Protein AF-A0A2W1L2X6-F1 (afdb_monomer_lite)

pLDDT: mean 80.83, std 7.41, range [52.5, 91.94]

Sequence (97 aa):
MSKWAGIAANAALGLIFPYVLAGVVLLVYGFMQPAERIDQIFGILIAAGYTGLVAAVNWITLRGQAAAAVWQGLFLNALAWSAACALTLYIQRYGLL

Radius of gyration: 15.52 Å; chains: 1; bounding box: 35×26×43 Å

Secondary structure (DSSP, 8-state):
--HHHHHHHHHHHHHHHHHHHHHHHHHHH-SSSPPPHHHHHHHHHHHHHHHHHHHHHHHHHHTTS-HHHHHHHHHHHHHHHHHHHHHHHHHHHTT--

Structure (mmCIF, N/CA/C/O backbone):
data_AF-A0A2W1L2X6-F1
#
_entry.id   AF-A0A2W1L2X6-F1
#
loop_
_atom_site.group_PDB
_atom_site.id
_atom_site.type_symbol
_atom_site.label_atom_id
_atom_site.label_alt_id
_atom_site.label_comp_id
_atom_site.label_asym_id
_atom_site.label_entity_id
_atom_site.label_seq_id
_atom_site.pdbx_PDB_ins_code
_atom_site.Cartn_x
_atom_site.Cartn_y
_atom_site.Cartn_z
_atom_site.occupancy
_atom_site.B_iso_or_equiv
_atom_site.auth_seq_id
_atom_site.auth_comp_id
_atom_site.auth_asym_id
_atom_site.auth_atom_id
_atom_site.pdbx_PDB_model_num
ATOM 1 N N . MET A 1 1 ? -15.701 10.926 12.016 1.00 56.22 1 MET A N 1
ATOM 2 C CA . MET A 1 1 ? -15.942 10.029 10.867 1.00 56.22 1 MET A CA 1
ATOM 3 C C . MET A 1 1 ? -16.550 8.749 11.401 1.00 56.22 1 MET A C 1
ATOM 5 O O . MET A 1 1 ? -16.048 8.248 12.404 1.00 56.22 1 MET A O 1
ATOM 9 N N . SER A 1 2 ? -17.652 8.276 10.817 1.00 70.88 2 SER A N 1
ATOM 10 C CA . SER A 1 2 ? -18.204 6.974 11.202 1.00 70.88 2 SER A CA 1
ATOM 11 C C . SER A 1 2 ? -17.188 5.885 10.841 1.00 70.88 2 SER A C 1
ATOM 13 O O . SER A 1 2 ? -16.449 6.026 9.867 1.00 70.88 2 SER A O 1
ATOM 15 N N . LYS A 1 3 ? -17.134 4.802 11.622 1.00 70.56 3 LYS A N 1
ATOM 16 C CA . LYS A 1 3 ? -16.269 3.633 11.365 1.00 70.56 3 LYS A CA 1
ATOM 17 C C . LYS A 1 3 ? -16.391 3.133 9.912 1.00 70.56 3 LYS A C 1
ATOM 19 O O . LYS A 1 3 ? -15.406 2.729 9.306 1.00 70.56 3 LYS A O 1
ATOM 24 N N . TRP A 1 4 ? -17.585 3.267 9.338 1.00 78.94 4 TRP A N 1
ATOM 25 C CA . TRP A 1 4 ? -17.910 2.954 7.947 1.00 78.94 4 TRP A CA 1
ATOM 26 C C . TRP A 1 4 ? -17.163 3.807 6.917 1.00 78.94 4 TRP A C 1
ATOM 28 O O . TRP A 1 4 ? -16.740 3.275 5.897 1.00 78.94 4 TRP A O 1
ATOM 38 N N . ALA A 1 5 ? -16.931 5.093 7.191 1.00 78.56 5 ALA A N 1
ATOM 39 C CA . ALA A 1 5 ? -16.155 5.956 6.299 1.00 78.56 5 ALA A CA 1
ATOM 40 C C . ALA A 1 5 ? -14.679 5.524 6.223 1.00 78.56 5 ALA A C 1
ATOM 42 O O . ALA A 1 5 ? -14.081 5.564 5.153 1.00 78.56 5 ALA A O 1
ATOM 43 N N . GLY A 1 6 ? -14.105 5.064 7.342 1.00 77.81 6 GLY A N 1
ATOM 44 C CA . GLY A 1 6 ? -12.743 4.519 7.377 1.00 77.81 6 GLY A CA 1
ATOM 45 C C . GLY A 1 6 ? -12.612 3.198 6.613 1.00 77.81 6 GLY A C 1
ATOM 46 O O . GLY A 1 6 ? -11.657 3.005 5.865 1.00 77.81 6 GLY A O 1
ATOM 47 N N . ILE A 1 7 ? -13.616 2.321 6.726 1.00 79.62 7 ILE A N 1
ATOM 48 C CA . ILE A 1 7 ? -13.682 1.063 5.963 1.00 79.62 7 ILE A CA 1
ATOM 49 C C . ILE A 1 7 ? -13.810 1.343 4.460 1.00 79.62 7 ILE A C 1
ATOM 51 O O . ILE A 1 7 ? -13.070 0.762 3.671 1.00 79.62 7 ILE A O 1
ATOM 55 N N . ALA A 1 8 ? -14.698 2.259 4.062 1.00 84.19 8 ALA A N 1
ATOM 56 C CA . ALA A 1 8 ? -14.876 2.636 2.661 1.00 84.19 8 ALA A CA 1
ATOM 57 C C . ALA A 1 8 ? -13.599 3.246 2.059 1.00 84.19 8 ALA A C 1
ATOM 59 O O . ALA A 1 8 ? -13.219 2.897 0.944 1.00 84.19 8 ALA A O 1
ATOM 60 N N . ALA A 1 9 ? -12.895 4.098 2.813 1.00 85.06 9 ALA A N 1
ATOM 61 C CA . ALA A 1 9 ? -11.609 4.650 2.395 1.00 85.06 9 ALA A CA 1
ATOM 62 C C . ALA A 1 9 ? -10.536 3.559 2.235 1.00 85.06 9 ALA A C 1
ATOM 64 O O . ALA A 1 9 ? -9.809 3.561 1.246 1.00 85.06 9 ALA A O 1
ATOM 65 N N . ASN A 1 10 ? -10.471 2.591 3.156 1.00 84.06 10 ASN A N 1
ATOM 66 C CA . ASN A 1 10 ? -9.559 1.448 3.043 1.00 84.06 10 ASN A CA 1
ATOM 67 C C . ASN A 1 10 ? -9.871 0.585 1.808 1.00 84.06 10 ASN A C 1
ATOM 69 O O . ASN A 1 10 ? -8.955 0.181 1.098 1.00 84.06 10 ASN A O 1
ATOM 73 N N . ALA A 1 11 ? -11.152 0.347 1.513 1.00 84.62 11 ALA A N 1
ATOM 74 C CA . ALA A 1 11 ? -11.563 -0.381 0.314 1.00 84.62 11 ALA A CA 1
ATOM 75 C C . ALA A 1 11 ? -11.179 0.371 -0.973 1.00 84.62 11 ALA A C 1
ATOM 77 O O . ALA A 1 11 ? -10.642 -0.232 -1.899 1.00 84.62 11 ALA A O 1
ATOM 78 N N . ALA A 1 12 ? -11.389 1.691 -1.013 1.00 87.38 12 ALA A N 1
ATOM 79 C CA . ALA A 1 12 ? -10.984 2.528 -2.141 1.00 87.38 12 ALA A CA 1
ATOM 80 C C . ALA A 1 12 ? -9.461 2.517 -2.348 1.00 87.38 12 ALA A C 1
ATOM 82 O O . ALA A 1 12 ? -9.001 2.373 -3.480 1.00 87.38 12 ALA A O 1
ATOM 83 N N . LEU A 1 13 ? -8.679 2.598 -1.263 1.00 87.50 13 LEU A N 1
ATOM 84 C CA . LEU A 1 13 ? -7.224 2.447 -1.322 1.00 87.50 13 LEU A CA 1
ATOM 85 C C . LEU A 1 13 ? -6.840 1.067 -1.866 1.00 87.50 13 LEU A C 1
ATOM 87 O O . LEU A 1 13 ? -6.002 0.989 -2.760 1.00 87.50 13 LEU A O 1
ATOM 91 N N . GLY A 1 14 ? -7.488 -0.003 -1.398 1.00 84.06 14 GLY A N 1
ATOM 92 C CA . GLY A 1 14 ? -7.260 -1.363 -1.890 1.00 84.06 14 GLY A CA 1
ATOM 93 C C . GLY A 1 14 ? -7.524 -1.525 -3.391 1.00 84.06 14 GLY A C 1
ATOM 94 O O . GLY A 1 14 ? -6.761 -2.205 -4.069 1.00 84.06 14 GLY A O 1
ATOM 95 N N . LEU A 1 15 ? -8.544 -0.854 -3.935 1.00 86.31 15 LEU A N 1
ATOM 96 C CA . LEU A 1 15 ? -8.852 -0.887 -5.372 1.00 86.31 15 LEU A CA 1
ATOM 97 C C . LEU A 1 15 ? -7.768 -0.227 -6.231 1.00 86.31 15 LEU A C 1
ATOM 99 O O . LEU A 1 15 ? -7.455 -0.723 -7.311 1.00 86.31 15 LEU A O 1
ATOM 103 N N . ILE A 1 16 ? -7.188 0.882 -5.765 1.00 87.38 16 ILE A N 1
ATOM 104 C CA . ILE A 1 16 ? -6.129 1.580 -6.511 1.00 87.38 16 ILE A CA 1
ATOM 105 C C . ILE A 1 16 ? -4.744 0.949 -6.308 1.00 87.38 16 ILE A C 1
ATOM 107 O O . ILE A 1 16 ? -3.810 1.272 -7.042 1.00 87.38 16 ILE A O 1
ATOM 111 N N . PHE A 1 17 ? -4.602 0.035 -5.343 1.00 87.19 17 PHE A N 1
ATOM 112 C CA . PHE A 1 17 ? -3.326 -0.583 -4.991 1.00 87.19 17 PHE A CA 1
ATOM 113 C C . PHE A 1 17 ? -2.570 -1.209 -6.159 1.00 87.19 17 PHE A C 1
ATOM 115 O O . PHE A 1 17 ? -1.384 -0.909 -6.285 1.00 87.19 17 PHE A O 1
ATOM 122 N N . PRO A 1 18 ? -3.187 -2.042 -7.025 1.00 83.00 18 PRO A N 1
ATOM 123 C CA . PRO A 1 18 ? -2.433 -2.729 -8.068 1.00 83.00 18 PRO A CA 1
ATOM 124 C C . PRO A 1 18 ? -1.800 -1.740 -9.050 1.00 83.00 18 PRO A C 1
ATOM 126 O O . PRO A 1 18 ? -0.678 -1.950 -9.499 1.00 83.00 18 PRO A O 1
ATOM 129 N N . TYR A 1 19 ? -2.484 -0.623 -9.321 1.00 85.88 19 TYR A N 1
ATOM 130 C CA . TYR A 1 19 ? -1.996 0.450 -10.186 1.00 85.88 19 TYR A CA 1
ATOM 131 C C . TYR A 1 19 ? -0.846 1.220 -9.543 1.00 85.88 19 TYR A C 1
ATOM 133 O O . TYR A 1 19 ? 0.161 1.484 -10.198 1.00 85.88 19 TYR A O 1
ATOM 141 N N . VAL A 1 20 ? -0.973 1.548 -8.253 1.00 87.50 20 VAL A N 1
ATOM 142 C CA . VAL A 1 20 ? 0.097 2.213 -7.500 1.00 87.50 20 VAL A CA 1
ATOM 143 C C . VAL A 1 20 ? 1.321 1.307 -7.419 1.00 87.50 20 VAL A C 1
ATOM 145 O O . VAL A 1 20 ? 2.427 1.757 -7.695 1.00 87.50 20 VAL A O 1
ATOM 148 N N . LEU A 1 21 ? 1.132 0.024 -7.110 1.00 84.88 21 LEU A N 1
ATOM 149 C CA . LEU A 1 21 ? 2.210 -0.955 -7.037 1.00 84.88 21 LEU A CA 1
ATOM 150 C C . LEU A 1 21 ? 2.912 -1.114 -8.391 1.00 84.88 21 LEU A C 1
ATOM 152 O O . LEU A 1 21 ? 4.134 -1.016 -8.450 1.00 84.88 21 LEU A O 1
ATOM 156 N N . ALA A 1 22 ? 2.154 -1.306 -9.473 1.00 84.00 22 ALA A N 1
ATOM 157 C CA . ALA A 1 22 ? 2.704 -1.423 -10.821 1.00 84.00 22 ALA A CA 1
ATOM 158 C C . ALA A 1 22 ? 3.486 -0.166 -11.230 1.00 84.00 22 ALA A C 1
ATOM 160 O O . ALA A 1 22 ? 4.621 -0.273 -11.692 1.00 84.00 22 ALA A O 1
ATOM 161 N N . GLY A 1 23 ? 2.907 1.020 -11.014 1.00 85.06 23 GLY A N 1
ATOM 162 C CA . GLY A 1 23 ? 3.542 2.297 -11.330 1.00 85.06 23 GLY A CA 1
ATOM 163 C C . GLY A 1 23 ? 4.822 2.529 -10.528 1.00 85.06 23 GLY A C 1
ATOM 164 O O . GLY A 1 23 ? 5.839 2.906 -11.100 1.00 85.06 23 GLY A O 1
ATOM 165 N N . VAL A 1 24 ? 4.811 2.237 -9.224 1.00 86.19 24 VAL A N 1
ATOM 166 C CA . VAL A 1 24 ? 6.000 2.337 -8.363 1.00 86.19 24 VAL A CA 1
ATOM 167 C C . VAL A 1 24 ? 7.091 1.375 -8.824 1.00 86.19 24 VAL A C 1
ATOM 169 O O . VAL A 1 24 ? 8.238 1.791 -8.960 1.00 86.19 24 VAL A O 1
ATOM 172 N N . VAL A 1 25 ? 6.756 0.111 -9.098 1.00 85.31 25 VAL A N 1
ATOM 173 C CA . VAL A 1 25 ? 7.733 -0.875 -9.587 1.00 85.31 25 VAL A CA 1
ATOM 174 C C . VAL A 1 25 ? 8.352 -0.404 -10.902 1.00 85.31 25 VAL A C 1
ATOM 176 O O . VAL A 1 25 ? 9.572 -0.448 -11.053 1.00 85.31 25 VAL A O 1
ATOM 179 N N . LEU A 1 26 ? 7.534 0.108 -11.820 1.00 85.56 26 LEU A N 1
ATOM 180 C CA . LEU A 1 26 ? 7.990 0.576 -13.124 1.00 85.56 26 LEU A CA 1
ATOM 181 C C . LEU A 1 26 ? 8.894 1.813 -13.014 1.00 85.56 26 LEU A C 1
ATOM 183 O O . LEU A 1 26 ? 9.929 1.862 -13.671 1.00 85.56 26 LEU A O 1
ATOM 187 N N . LEU A 1 27 ? 8.550 2.769 -12.151 1.00 86.12 27 LEU A N 1
ATOM 188 C CA . LEU A 1 27 ? 9.330 3.992 -11.933 1.00 86.12 27 LEU A CA 1
ATOM 189 C C . LEU A 1 27 ? 10.635 3.749 -11.163 1.00 86.12 27 LEU A C 1
ATOM 191 O O . LEU A 1 27 ? 11.628 4.430 -11.401 1.00 86.12 27 LEU A O 1
ATOM 195 N N . VAL A 1 28 ? 10.654 2.789 -10.234 1.00 85.19 28 VAL A N 1
ATOM 196 C CA . VAL A 1 28 ? 11.843 2.499 -9.417 1.00 85.19 28 VAL A CA 1
ATOM 197 C C . VAL A 1 28 ? 12.818 1.572 -10.145 1.00 85.19 28 VAL A C 1
ATOM 199 O O . VAL A 1 28 ? 14.028 1.787 -10.079 1.00 85.19 28 VAL A O 1
ATOM 202 N N . TYR A 1 29 ? 12.314 0.550 -10.840 1.00 80.81 29 TYR A N 1
ATOM 203 C CA . TYR A 1 29 ? 13.152 -0.500 -11.428 1.00 80.81 29 TYR A CA 1
ATOM 204 C C . TYR A 1 29 ? 13.284 -0.414 -12.954 1.00 80.81 29 TYR A C 1
ATOM 206 O O . TYR A 1 29 ? 14.253 -0.943 -13.499 1.00 80.81 29 TYR A O 1
ATOM 214 N N . GLY A 1 30 ? 12.377 0.287 -13.641 1.00 76.81 30 GLY A N 1
ATOM 215 C CA . GLY A 1 30 ? 12.312 0.320 -15.104 1.00 76.81 30 GLY A CA 1
ATOM 216 C C . GLY A 1 30 ? 11.735 -0.974 -15.691 1.00 76.81 30 GLY A C 1
ATOM 217 O O . GLY A 1 30 ? 11.805 -2.039 -15.080 1.00 76.81 30 GLY A O 1
ATOM 218 N N . PHE A 1 31 ? 11.138 -0.894 -16.886 1.00 65.00 31 PHE A N 1
ATOM 219 C CA . PHE A 1 31 ? 10.534 -2.065 -17.550 1.00 65.00 31 PHE A CA 1
ATOM 220 C C . PHE A 1 31 ? 11.364 -2.606 -18.727 1.00 65.00 31 PHE A C 1
ATOM 222 O O . PHE A 1 31 ? 11.235 -3.778 -19.055 1.00 65.00 31 PHE A O 1
ATOM 229 N N . MET A 1 32 ? 12.236 -1.786 -19.339 1.00 62.44 32 MET A N 1
ATOM 230 C CA . MET A 1 32 ? 13.144 -2.183 -20.444 1.00 62.44 32 MET A CA 1
ATOM 231 C C . MET A 1 32 ? 14.420 -1.335 -20.570 1.00 62.44 32 MET A C 1
ATOM 233 O O . MET A 1 32 ? 15.383 -1.754 -21.206 1.00 62.44 32 MET A O 1
ATOM 237 N N . GLN A 1 33 ? 14.446 -0.154 -19.959 1.00 69.62 33 GLN A N 1
ATOM 238 C CA . GLN A 1 33 ? 15.633 0.681 -19.804 1.00 69.62 33 GLN A CA 1
ATOM 239 C C . GLN A 1 33 ? 15.769 1.024 -18.317 1.00 69.62 33 GLN A C 1
ATOM 241 O O . GLN A 1 33 ? 14.743 1.077 -17.627 1.00 69.62 33 GLN A O 1
ATOM 246 N N . PRO A 1 34 ? 16.997 1.205 -17.800 1.00 73.62 34 PRO A N 1
ATOM 247 C CA . PRO A 1 34 ? 17.184 1.610 -16.415 1.00 73.62 34 PRO A CA 1
ATOM 248 C C . PRO A 1 34 ? 16.451 2.931 -16.171 1.00 73.62 34 PRO A C 1
ATOM 250 O O . PRO A 1 34 ? 16.620 3.879 -16.934 1.00 73.62 34 PRO A O 1
ATOM 253 N N . ALA A 1 35 ? 15.625 2.964 -15.124 1.00 77.25 35 ALA A N 1
ATOM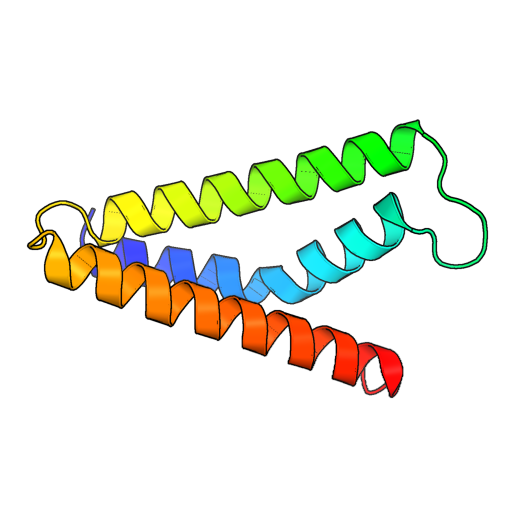 254 C CA . ALA A 1 35 ? 14.857 4.149 -14.766 1.00 77.25 35 ALA A CA 1
ATOM 255 C C . ALA A 1 35 ? 15.786 5.343 -14.508 1.00 77.25 35 ALA A C 1
ATOM 257 O O . ALA A 1 35 ? 16.830 5.202 -13.855 1.00 77.25 35 ALA A O 1
ATOM 258 N N . GLU A 1 36 ? 15.406 6.523 -14.998 1.00 87.81 36 GLU A N 1
ATOM 259 C CA . GLU A 1 36 ? 16.147 7.739 -14.693 1.00 87.81 36 GLU A CA 1
ATOM 260 C C . GLU A 1 36 ? 16.062 8.041 -13.190 1.00 87.81 36 GLU A C 1
ATOM 262 O O . GLU A 1 36 ? 15.089 7.701 -12.514 1.00 87.81 36 GLU A O 1
ATOM 267 N N . ARG A 1 37 ? 17.070 8.727 -12.630 1.00 85.56 37 ARG A N 1
ATOM 268 C CA . ARG A 1 37 ? 17.043 9.093 -11.198 1.00 85.56 37 ARG A CA 1
ATOM 269 C C . ARG A 1 37 ? 15.795 9.893 -10.828 1.00 85.56 37 ARG A C 1
ATOM 271 O O . ARG A 1 37 ? 15.322 9.787 -9.702 1.00 85.56 37 ARG A O 1
ATOM 278 N N . ILE A 1 38 ? 15.285 10.703 -11.755 1.00 86.19 38 ILE A N 1
ATOM 279 C CA . ILE A 1 38 ? 14.084 11.503 -11.532 1.00 86.19 38 ILE A CA 1
ATOM 280 C C . ILE A 1 38 ? 12.831 10.621 -11.415 1.00 86.19 38 ILE A C 1
ATOM 282 O O . ILE A 1 38 ? 12.034 10.828 -10.501 1.00 86.19 38 ILE A O 1
ATOM 286 N N . ASP A 1 39 ? 12.719 9.573 -12.235 1.00 85.88 39 ASP A N 1
ATOM 287 C CA . ASP A 1 39 ? 11.625 8.598 -12.176 1.00 85.88 39 ASP A CA 1
ATOM 288 C C . ASP A 1 39 ? 11.663 7.801 -10.874 1.00 85.88 39 ASP A C 1
ATOM 290 O O . ASP A 1 39 ? 10.638 7.643 -10.214 1.00 85.88 39 ASP A O 1
ATOM 294 N N . GLN A 1 40 ? 12.856 7.386 -10.438 1.00 85.62 40 GLN A N 1
ATOM 295 C CA . GLN A 1 40 ? 13.032 6.691 -9.161 1.00 85.62 40 GLN A CA 1
ATOM 296 C C . GLN A 1 40 ? 12.568 7.550 -7.980 1.00 85.62 40 GLN A C 1
ATOM 298 O O . GLN A 1 40 ? 11.894 7.047 -7.078 1.00 85.62 40 GLN A O 1
ATOM 303 N N . ILE A 1 41 ? 12.882 8.851 -7.992 1.00 89.31 41 ILE A N 1
ATOM 304 C CA . ILE A 1 41 ? 12.413 9.795 -6.970 1.00 89.31 41 ILE A CA 1
ATOM 305 C C . ILE A 1 41 ? 10.884 9.875 -6.990 1.00 89.31 41 ILE A C 1
ATOM 307 O O . ILE A 1 41 ? 10.264 9.764 -5.931 1.00 89.31 41 ILE A O 1
ATOM 311 N N . PHE A 1 42 ? 10.262 10.010 -8.164 1.00 87.75 42 PHE A N 1
ATOM 312 C CA . PHE A 1 42 ? 8.801 10.023 -8.269 1.00 87.75 42 PHE A CA 1
ATOM 313 C C . PHE A 1 42 ? 8.171 8.709 -7.800 1.00 87.75 42 PHE A C 1
ATOM 315 O O . PHE A 1 42 ? 7.201 8.744 -7.044 1.00 87.75 42 PHE A O 1
ATOM 322 N N . GLY A 1 43 ? 8.742 7.559 -8.161 1.00 87.38 43 GLY A N 1
ATOM 323 C CA . GLY A 1 43 ? 8.293 6.247 -7.695 1.00 87.38 43 GLY A CA 1
ATOM 324 C C . GLY A 1 43 ? 8.345 6.123 -6.171 1.00 87.38 43 GLY A C 1
ATOM 325 O O . GLY A 1 43 ? 7.368 5.703 -5.549 1.00 87.38 43 GLY A O 1
ATOM 326 N N . ILE A 1 44 ? 9.438 6.571 -5.546 1.00 89.00 44 ILE A N 1
ATOM 327 C CA . ILE A 1 44 ? 9.580 6.600 -4.082 1.00 89.00 44 ILE A CA 1
ATOM 328 C C . ILE A 1 44 ? 8.560 7.554 -3.447 1.00 89.00 44 ILE A C 1
ATOM 330 O O . ILE A 1 44 ? 7.934 7.196 -2.448 1.00 89.00 44 ILE A O 1
ATOM 334 N N . LEU A 1 45 ? 8.350 8.745 -4.017 1.00 91.94 45 LEU A N 1
ATOM 335 C CA . LEU A 1 45 ? 7.372 9.715 -3.513 1.00 91.94 45 LEU A CA 1
ATOM 336 C C . LEU A 1 45 ? 5.936 9.188 -3.606 1.00 91.94 45 LEU A C 1
ATOM 338 O O . LEU A 1 45 ? 5.166 9.358 -2.660 1.00 91.94 45 LEU A O 1
ATOM 342 N N . ILE A 1 46 ? 5.581 8.510 -4.700 1.00 90.06 46 ILE A N 1
ATOM 343 C CA . ILE A 1 46 ? 4.272 7.867 -4.872 1.00 90.06 46 ILE A CA 1
ATOM 344 C C . ILE A 1 46 ? 4.090 6.759 -3.829 1.00 90.06 46 ILE A C 1
ATOM 346 O O . ILE A 1 46 ? 3.062 6.723 -3.149 1.00 90.06 46 ILE A O 1
ATOM 350 N N . ALA A 1 47 ? 5.094 5.897 -3.645 1.00 88.44 47 ALA A N 1
ATOM 351 C CA . ALA A 1 47 ? 5.056 4.831 -2.646 1.00 88.44 47 ALA A CA 1
ATOM 352 C C . ALA A 1 47 ? 4.909 5.384 -1.219 1.00 88.44 47 ALA A C 1
ATOM 354 O O . ALA A 1 47 ? 4.080 4.903 -0.439 1.00 88.44 47 ALA A O 1
ATOM 355 N N . ALA A 1 48 ? 5.676 6.424 -0.882 1.00 88.56 48 ALA A N 1
ATOM 356 C CA . ALA A 1 48 ? 5.625 7.082 0.418 1.00 88.56 48 ALA A CA 1
ATOM 357 C C . ALA A 1 48 ? 4.274 7.776 0.654 1.00 88.56 48 ALA A C 1
ATOM 359 O O . ALA A 1 48 ? 3.664 7.589 1.708 1.00 88.56 48 ALA A O 1
ATOM 360 N N . GLY A 1 49 ? 3.771 8.518 -0.336 1.00 91.69 49 GLY A N 1
ATOM 361 C CA . GLY A 1 49 ? 2.473 9.187 -0.269 1.00 91.69 49 GLY A CA 1
ATOM 362 C C . GLY A 1 49 ? 1.326 8.196 -0.080 1.00 91.69 49 GLY A C 1
ATOM 363 O O . GLY A 1 49 ? 0.480 8.379 0.796 1.00 91.69 49 GLY A O 1
ATOM 364 N N . TYR A 1 50 ? 1.341 7.096 -0.833 1.00 89.75 50 TYR A N 1
ATOM 365 C CA . TYR A 1 50 ? 0.347 6.036 -0.705 1.00 89.75 50 TYR A CA 1
ATOM 366 C C . TYR A 1 50 ? 0.399 5.345 0.663 1.00 89.75 50 TYR A C 1
ATOM 368 O O . TYR A 1 50 ? -0.631 5.168 1.316 1.00 89.75 50 TYR A O 1
ATOM 376 N N . THR A 1 51 ? 1.601 5.025 1.146 1.00 87.12 51 THR A N 1
ATOM 377 C CA . THR A 1 51 ? 1.800 4.438 2.479 1.00 87.12 51 THR A CA 1
ATOM 378 C C . THR A 1 51 ? 1.294 5.376 3.579 1.00 87.12 51 THR A C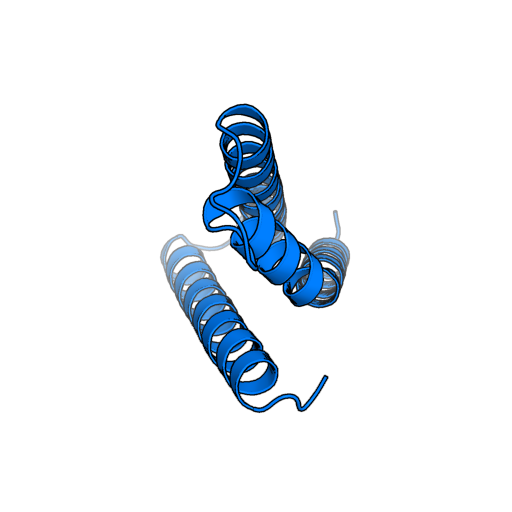 1
ATOM 380 O O . THR A 1 51 ? 0.624 4.933 4.514 1.00 87.12 51 THR A O 1
ATOM 383 N N . GLY A 1 52 ? 1.544 6.683 3.446 1.00 88.44 52 GLY A N 1
ATOM 384 C CA . GLY A 1 52 ? 1.028 7.709 4.354 1.00 88.44 52 GLY A CA 1
ATOM 385 C C . GLY A 1 52 ? -0.502 7.778 4.370 1.00 88.44 52 GLY A C 1
ATOM 386 O O . GLY A 1 52 ? -1.097 7.868 5.445 1.00 88.44 52 GLY A O 1
ATOM 387 N N . LEU A 1 53 ? -1.154 7.663 3.207 1.00 88.19 53 LEU A N 1
ATOM 388 C CA . LEU A 1 53 ? -2.618 7.601 3.109 1.00 88.19 53 LEU A CA 1
ATOM 389 C C . LEU A 1 53 ? -3.184 6.358 3.807 1.00 88.19 53 LEU A C 1
ATOM 391 O O . LEU A 1 53 ? -4.118 6.482 4.602 1.00 88.19 53 LEU A O 1
ATOM 395 N N . VAL A 1 54 ? -2.598 5.180 3.572 1.00 87.00 54 VAL A N 1
ATOM 396 C CA . VAL A 1 54 ? -3.001 3.932 4.247 1.00 87.00 54 VAL A CA 1
ATOM 397 C C . VAL A 1 54 ? -2.836 4.062 5.764 1.00 87.00 54 VAL A C 1
ATOM 399 O O . VAL A 1 54 ? -3.752 3.724 6.518 1.00 87.00 54 VAL A O 1
ATOM 402 N N . ALA A 1 55 ? -1.713 4.616 6.230 1.00 84.50 55 ALA A N 1
ATOM 403 C CA . ALA A 1 55 ? -1.468 4.850 7.652 1.00 84.50 55 ALA A CA 1
ATOM 404 C C . ALA A 1 55 ? -2.487 5.826 8.267 1.00 84.50 55 ALA A C 1
ATOM 406 O O . ALA A 1 55 ? -3.033 5.546 9.335 1.00 84.50 55 ALA A O 1
ATOM 407 N N . ALA A 1 56 ? -2.801 6.933 7.585 1.00 85.56 56 ALA A N 1
ATOM 408 C CA . ALA A 1 56 ? -3.783 7.913 8.047 1.00 85.56 56 ALA A CA 1
ATOM 409 C C . ALA A 1 56 ? -5.198 7.317 8.135 1.00 85.56 56 ALA A C 1
ATOM 411 O O . ALA A 1 56 ? -5.893 7.509 9.137 1.00 85.56 56 ALA A O 1
ATOM 412 N N . VAL A 1 57 ? -5.619 6.548 7.125 1.00 86.12 57 VAL A N 1
ATOM 413 C CA . VAL A 1 57 ? -6.929 5.877 7.120 1.00 86.12 57 VAL A CA 1
ATOM 414 C C . VAL A 1 57 ? -7.006 4.815 8.218 1.00 86.12 57 VAL A C 1
ATOM 416 O O . VAL A 1 57 ? -8.006 4.755 8.943 1.00 86.12 57 VAL A O 1
ATOM 419 N N . ASN A 1 58 ? -5.950 4.022 8.409 1.00 82.94 58 ASN A N 1
ATOM 420 C CA . ASN A 1 58 ? -5.877 3.044 9.495 1.00 82.94 58 ASN A CA 1
ATOM 421 C C . ASN A 1 58 ? -5.907 3.717 10.872 1.00 82.94 58 ASN A C 1
ATOM 423 O O . ASN A 1 58 ? -6.677 3.291 11.732 1.00 82.94 58 ASN A O 1
ATOM 427 N N . TRP A 1 59 ? -5.172 4.814 11.067 1.00 80.62 59 TRP A N 1
ATOM 428 C CA . TRP A 1 59 ? -5.221 5.602 12.299 1.00 80.62 59 TRP A CA 1
ATOM 429 C C . TRP A 1 59 ? -6.635 6.112 12.593 1.00 80.62 59 TRP A C 1
ATOM 431 O O . TRP A 1 59 ? -7.154 5.917 13.691 1.00 80.62 59 TRP A O 1
ATOM 441 N N . ILE A 1 60 ? -7.309 6.702 11.602 1.00 81.62 60 ILE A N 1
ATOM 442 C CA . ILE A 1 60 ? -8.685 7.199 11.751 1.00 81.62 60 ILE A CA 1
ATOM 443 C C . ILE A 1 60 ? -9.667 6.064 12.077 1.00 81.62 60 ILE A C 1
ATOM 445 O O . ILE A 1 60 ? -10.604 6.273 12.851 1.00 81.62 60 ILE A O 1
ATOM 449 N N . THR A 1 61 ? -9.464 4.878 11.501 1.00 78.69 61 THR A N 1
ATOM 450 C CA . THR A 1 61 ? -10.346 3.712 11.682 1.00 78.69 61 THR A CA 1
ATOM 451 C C . THR A 1 61 ? -10.138 3.025 13.036 1.00 78.69 61 THR A C 1
ATOM 453 O O . THR A 1 61 ? -11.091 2.506 13.623 1.00 78.69 61 THR A O 1
ATOM 456 N N . LEU A 1 62 ? -8.904 3.029 13.543 1.00 78.38 62 LEU A N 1
ATOM 457 C CA . LEU A 1 62 ? -8.506 2.344 14.775 1.00 78.38 62 LEU A CA 1
ATOM 458 C C . LEU A 1 62 ? -8.462 3.270 16.002 1.00 78.38 62 LEU A C 1
ATOM 460 O O . LEU A 1 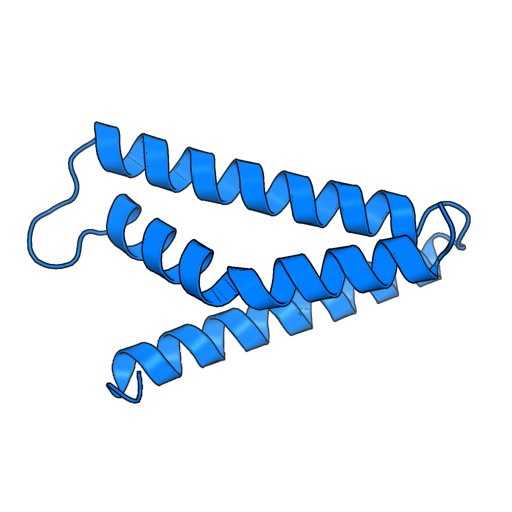62 ? -8.340 2.777 17.125 1.00 78.38 62 LEU A O 1
ATOM 464 N N . ARG A 1 63 ? -8.605 4.594 15.827 1.00 76.19 63 ARG A N 1
ATOM 465 C CA . ARG A 1 63 ? -8.634 5.556 16.942 1.00 76.19 63 ARG A CA 1
ATOM 466 C C . ARG A 1 63 ? -9.709 5.178 17.969 1.00 76.19 63 ARG A C 1
ATOM 468 O O . ARG A 1 63 ? -10.869 4.963 17.620 1.00 76.19 63 ARG A O 1
ATOM 475 N N . GLY A 1 64 ? -9.323 5.122 19.242 1.00 73.44 64 GLY A N 1
ATOM 476 C CA . GLY A 1 64 ? -10.222 4.779 20.350 1.00 73.44 64 GLY A CA 1
ATOM 477 C C . GLY A 1 64 ? -10.408 3.278 20.605 1.00 73.44 64 GLY A C 1
ATOM 478 O O . GLY A 1 64 ? -11.170 2.925 21.501 1.00 73.44 64 GLY A O 1
ATOM 479 N N . GLN A 1 65 ? -9.727 2.393 19.867 1.00 77.50 65 GLN A N 1
ATOM 480 C CA . GLN A 1 65 ? -9.655 0.966 20.206 1.00 77.50 65 GLN A CA 1
ATOM 481 C C . GLN A 1 65 ? -8.512 0.684 21.195 1.00 77.50 65 GLN A C 1
ATOM 483 O O . GLN A 1 65 ? -7.529 1.422 21.255 1.00 77.50 65 GLN A O 1
ATOM 488 N N . ALA A 1 66 ? -8.628 -0.398 21.972 1.00 80.00 66 ALA A N 1
ATOM 489 C CA . ALA A 1 66 ? -7.566 -0.839 22.876 1.00 80.00 66 ALA A CA 1
ATOM 490 C C . ALA A 1 66 ? -6.283 -1.169 22.093 1.00 80.00 66 ALA A C 1
ATOM 492 O O . ALA A 1 66 ? -6.351 -1.765 21.018 1.00 80.00 66 ALA A O 1
ATOM 493 N N . ALA A 1 67 ? -5.110 -0.837 22.643 1.00 76.12 67 ALA A N 1
ATOM 494 C CA . ALA A 1 67 ? -3.823 -0.966 21.949 1.00 76.12 67 ALA A CA 1
ATOM 495 C C . ALA A 1 67 ? -3.569 -2.372 21.366 1.00 76.12 67 ALA A C 1
ATOM 497 O O . ALA A 1 67 ? -3.043 -2.492 20.263 1.00 76.12 67 ALA A O 1
ATOM 498 N N . ALA A 1 68 ? -4.003 -3.435 22.053 1.00 75.56 68 ALA A N 1
ATOM 499 C CA . ALA A 1 68 ? -3.888 -4.808 21.557 1.00 75.56 68 ALA A CA 1
ATOM 500 C C . ALA A 1 68 ? -4.709 -5.047 20.272 1.00 75.56 68 ALA A C 1
ATOM 502 O O . ALA A 1 68 ? -4.221 -5.664 19.327 1.00 75.56 68 ALA A O 1
ATOM 503 N N . ALA A 1 69 ? -5.926 -4.497 20.201 1.00 74.00 69 ALA A N 1
ATOM 504 C CA . ALA A 1 69 ? -6.785 -4.581 19.021 1.00 74.00 69 ALA A CA 1
ATOM 505 C C . ALA A 1 69 ? -6.243 -3.737 17.854 1.00 74.00 69 ALA A C 1
ATOM 507 O O . ALA A 1 69 ? -6.364 -4.135 16.696 1.00 74.00 69 ALA A O 1
ATOM 508 N N . VAL A 1 70 ? -5.588 -2.607 18.153 1.00 77.94 70 VAL A N 1
ATOM 509 C CA . VAL A 1 70 ? -4.895 -1.782 17.150 1.00 77.94 70 VAL A CA 1
ATOM 510 C C . VAL A 1 70 ? -3.750 -2.566 16.512 1.00 77.94 70 VAL A C 1
ATOM 512 O O . VAL A 1 70 ? -3.685 -2.647 15.288 1.00 77.94 70 VAL A O 1
ATOM 515 N N . TRP A 1 71 ? -2.884 -3.190 17.318 1.00 75.94 71 TRP A N 1
ATOM 516 C CA . TRP A 1 71 ? -1.760 -3.985 16.813 1.00 75.94 71 TRP A CA 1
ATOM 517 C C . TRP A 1 71 ? -2.214 -5.188 15.992 1.00 75.94 71 TRP A C 1
ATOM 519 O O . TRP A 1 71 ? -1.690 -5.414 14.903 1.00 75.94 71 TRP A O 1
ATOM 529 N N . GLN A 1 72 ? -3.221 -5.921 16.468 1.00 80.12 72 GLN A N 1
ATOM 530 C CA . GLN A 1 72 ? -3.783 -7.045 15.723 1.00 80.12 72 GLN A CA 1
ATOM 531 C C . GLN A 1 72 ? -4.407 -6.585 14.396 1.00 80.12 72 GLN A C 1
ATOM 533 O O . GLN A 1 72 ? -4.200 -7.223 13.364 1.00 80.12 72 GLN A O 1
ATOM 538 N N . GLY A 1 73 ? -5.116 -5.452 14.397 1.00 75.88 73 GLY A N 1
ATOM 539 C CA . GLY A 1 73 ? -5.694 -4.856 13.194 1.00 75.88 73 GLY A CA 1
ATOM 540 C C . GLY A 1 73 ? -4.637 -4.416 12.181 1.00 75.88 73 GLY A C 1
ATOM 541 O O . GLY A 1 73 ? -4.752 -4.749 11.003 1.00 75.88 73 GLY A O 1
ATOM 542 N N . LEU A 1 74 ? -3.584 -3.728 12.631 1.00 77.88 74 LEU A N 1
ATOM 543 C CA . LEU A 1 74 ? -2.461 -3.324 11.780 1.00 77.88 74 LEU A CA 1
ATOM 544 C C . LEU A 1 74 ? -1.718 -4.534 11.207 1.00 77.88 74 LEU A C 1
ATOM 546 O O . LEU A 1 74 ? -1.373 -4.525 10.030 1.00 77.88 74 LEU A O 1
ATOM 550 N N . PHE A 1 75 ? -1.519 -5.584 12.006 1.00 79.81 75 PHE A N 1
ATOM 551 C CA . PHE A 1 75 ? -0.853 -6.808 11.566 1.00 79.81 75 PHE A CA 1
ATOM 552 C C . PHE A 1 75 ? -1.649 -7.544 10.481 1.00 79.81 75 PHE A C 1
ATOM 554 O O . PHE A 1 75 ? -1.099 -7.886 9.436 1.00 79.81 75 PHE A O 1
ATOM 561 N N . LEU A 1 76 ? -2.955 -7.738 10.688 1.00 79.19 76 LEU A N 1
ATOM 562 C CA . LEU A 1 76 ? -3.828 -8.360 9.687 1.00 79.19 76 LEU A CA 1
ATOM 563 C C . LEU A 1 76 ? -3.918 -7.521 8.410 1.00 79.19 76 LEU A C 1
ATOM 565 O O . LEU A 1 76 ? -3.917 -8.070 7.309 1.00 79.19 76 LEU A O 1
ATOM 569 N N . ASN A 1 77 ? -3.964 -6.194 8.549 1.00 78.75 77 ASN A N 1
ATOM 570 C CA . ASN A 1 77 ? -3.962 -5.282 7.413 1.00 78.75 77 ASN A CA 1
ATOM 571 C C . ASN A 1 77 ? -2.643 -5.406 6.633 1.00 78.75 77 ASN A C 1
ATOM 573 O O . ASN A 1 77 ? -2.677 -5.628 5.427 1.00 78.75 77 ASN A O 1
ATOM 577 N N . ALA A 1 78 ? -1.495 -5.372 7.315 1.00 77.81 78 ALA A N 1
ATOM 578 C CA . ALA A 1 78 ? -0.183 -5.556 6.696 1.00 77.81 78 ALA A CA 1
ATOM 579 C C . ALA A 1 78 ? -0.078 -6.896 5.951 1.00 77.81 78 ALA A C 1
ATOM 581 O O . ALA A 1 78 ? 0.345 -6.910 4.798 1.00 77.81 78 ALA A O 1
ATOM 582 N N . LEU A 1 79 ? -0.538 -8.000 6.555 1.00 81.00 79 LEU A N 1
ATOM 583 C CA . LEU A 1 79 ? -0.592 -9.306 5.890 1.00 81.00 79 LEU A CA 1
ATOM 584 C C . LEU A 1 79 ? -1.463 -9.284 4.629 1.00 81.00 79 LEU A C 1
ATOM 586 O O . LEU A 1 79 ? -1.060 -9.837 3.607 1.00 81.00 79 LEU A O 1
ATOM 590 N N . ALA A 1 80 ? -2.628 -8.633 4.677 1.00 82.19 80 ALA A N 1
ATOM 591 C CA . ALA A 1 80 ? -3.508 -8.508 3.518 1.00 82.19 80 ALA A CA 1
ATOM 592 C C . ALA A 1 80 ? -2.843 -7.718 2.378 1.00 82.19 80 ALA A C 1
ATOM 594 O O . ALA A 1 80 ? -2.905 -8.144 1.225 1.00 82.19 80 ALA A O 1
ATOM 595 N N . TRP A 1 81 ? -2.144 -6.622 2.689 1.00 80.12 81 TRP A N 1
ATOM 596 C CA . TRP A 1 81 ? -1.377 -5.855 1.701 1.00 80.12 81 TRP A CA 1
ATOM 597 C C . TRP A 1 81 ? -0.198 -6.644 1.133 1.00 80.12 81 TRP A C 1
ATOM 599 O O . TRP A 1 81 ? 0.022 -6.622 -0.077 1.00 80.12 81 TRP A O 1
ATOM 609 N N . SER A 1 82 ? 0.538 -7.386 1.966 1.00 80.38 82 SER A N 1
ATOM 610 C CA . SER A 1 82 ? 1.620 -8.260 1.501 1.00 80.38 82 SER A CA 1
ATOM 611 C C . SER A 1 82 ? 1.100 -9.366 0.581 1.00 80.38 82 SER A C 1
ATOM 613 O O . SER A 1 82 ? 1.697 -9.617 -0.466 1.00 80.38 82 SER A O 1
ATOM 615 N N . ALA A 1 83 ? -0.033 -9.984 0.923 1.00 83.44 83 ALA A N 1
ATOM 616 C CA . ALA A 1 83 ? -0.684 -10.988 0.087 1.00 83.44 83 ALA A CA 1
ATOM 617 C C . ALA A 1 83 ? -1.174 -10.391 -1.242 1.00 83.44 83 ALA A C 1
ATOM 619 O O . ALA A 1 83 ? -0.939 -10.978 -2.296 1.00 83.44 83 ALA A O 1
ATOM 620 N N . ALA A 1 84 ? -1.787 -9.203 -1.213 1.00 79.62 84 ALA A N 1
ATOM 621 C CA . ALA A 1 84 ? -2.201 -8.487 -2.418 1.00 79.62 84 ALA A CA 1
ATOM 622 C C . ALA A 1 84 ? -1.002 -8.115 -3.304 1.00 79.62 84 ALA A C 1
ATOM 624 O O . ALA A 1 84 ? -1.088 -8.210 -4.528 1.00 79.62 84 ALA A O 1
ATOM 625 N N . CYS A 1 85 ? 0.127 -7.728 -2.703 1.00 81.19 85 CYS A N 1
ATOM 626 C CA .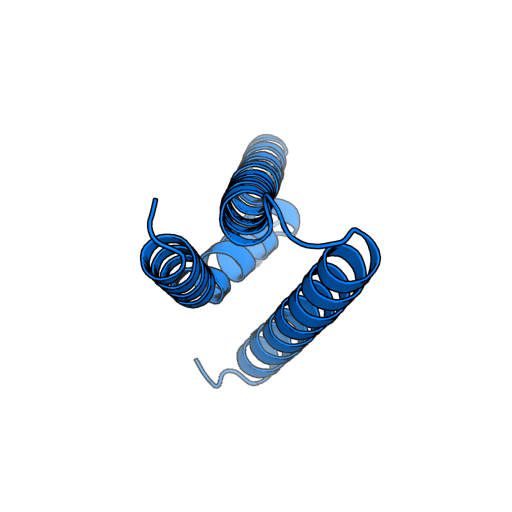 CYS A 1 85 ? 1.363 -7.419 -3.417 1.00 81.19 85 CYS A CA 1
ATOM 627 C C . CYS A 1 85 ? 1.909 -8.664 -4.122 1.00 81.19 85 CYS A C 1
ATOM 629 O O . CYS A 1 85 ? 2.128 -8.649 -5.332 1.00 81.19 85 CYS A O 1
ATOM 631 N N . ALA A 1 86 ? 2.035 -9.772 -3.385 1.00 83.12 86 ALA A N 1
ATOM 632 C CA . ALA A 1 86 ? 2.476 -11.052 -3.928 1.00 83.12 86 ALA A CA 1
ATOM 633 C C . ALA A 1 86 ? 1.556 -11.544 -5.054 1.00 83.12 86 ALA A C 1
ATOM 635 O O . ALA A 1 86 ? 2.045 -11.977 -6.096 1.00 83.12 86 ALA A O 1
ATOM 636 N N . LEU A 1 87 ? 0.237 -11.425 -4.878 1.00 84.06 87 LEU A N 1
ATOM 637 C CA . LEU A 1 87 ? -0.746 -11.793 -5.894 1.00 84.06 87 LEU A CA 1
ATOM 638 C C . LEU A 1 87 ? -0.637 -10.905 -7.139 1.00 84.06 87 LEU A C 1
ATOM 640 O O . LEU A 1 87 ? -0.647 -11.422 -8.250 1.00 84.06 87 LEU A O 1
ATOM 644 N N . THR A 1 88 ? -0.496 -9.590 -6.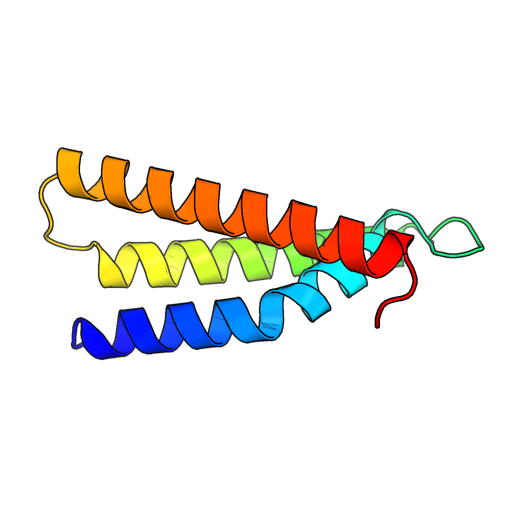972 1.00 77.81 88 THR A N 1
ATOM 645 C CA . THR A 1 88 ? -0.360 -8.657 -8.101 1.00 77.81 88 THR A CA 1
ATOM 646 C C . THR A 1 88 ? 0.912 -8.948 -8.895 1.00 77.81 88 THR A C 1
ATOM 648 O O . THR A 1 88 ? 0.859 -9.042 -10.118 1.00 77.81 88 THR A O 1
ATOM 651 N N . LEU A 1 89 ? 2.039 -9.174 -8.213 1.00 78.69 89 LEU A N 1
ATOM 652 C CA . LEU A 1 89 ? 3.299 -9.559 -8.855 1.00 78.69 89 LEU A CA 1
ATOM 653 C C . LEU A 1 89 ? 3.204 -10.927 -9.542 1.00 78.69 89 LEU A C 1
ATOM 655 O O . LEU A 1 89 ? 3.747 -11.110 -10.630 1.00 78.69 89 LEU A O 1
ATOM 659 N N . TYR A 1 90 ? 2.503 -11.886 -8.931 1.00 82.12 90 TYR A N 1
ATOM 660 C CA . TYR A 1 90 ? 2.232 -13.184 -9.542 1.00 82.12 90 TYR A CA 1
ATOM 661 C C . TYR A 1 90 ? 1.428 -13.009 -10.837 1.00 82.12 90 TYR A C 1
ATOM 663 O O . TYR A 1 90 ? 1.870 -13.446 -11.893 1.00 82.12 90 TYR A O 1
ATOM 671 N N . ILE A 1 91 ? 0.304 -12.294 -10.790 1.00 81.50 91 ILE A N 1
ATOM 672 C CA . ILE A 1 91 ? -0.545 -12.023 -11.959 1.00 81.50 91 ILE A CA 1
ATOM 673 C C . ILE A 1 91 ? 0.248 -11.317 -13.070 1.00 81.50 91 ILE A C 1
ATOM 675 O O . ILE A 1 91 ? 0.188 -11.752 -14.220 1.00 81.50 91 ILE A O 1
ATOM 679 N N . GLN A 1 92 ? 1.043 -10.295 -12.727 1.00 72.81 92 GLN A N 1
ATOM 680 C CA . GLN A 1 92 ? 1.914 -9.589 -13.676 1.00 72.81 92 GLN A CA 1
ATOM 681 C C . GLN A 1 92 ? 2.947 -10.516 -14.322 1.00 72.81 92 GLN A C 1
ATOM 683 O O . GLN A 1 92 ? 3.167 -10.453 -15.529 1.00 72.81 92 GLN A O 1
ATOM 688 N N . ARG A 1 93 ? 3.563 -11.415 -13.544 1.00 74.25 93 ARG A N 1
ATOM 689 C CA . ARG A 1 93 ? 4.551 -12.374 -14.055 1.00 74.25 93 ARG A CA 1
ATOM 690 C C . ARG A 1 93 ? 3.959 -13.351 -15.073 1.00 74.25 93 ARG A C 1
ATOM 692 O O . ARG A 1 93 ? 4.676 -13.776 -15.975 1.00 74.2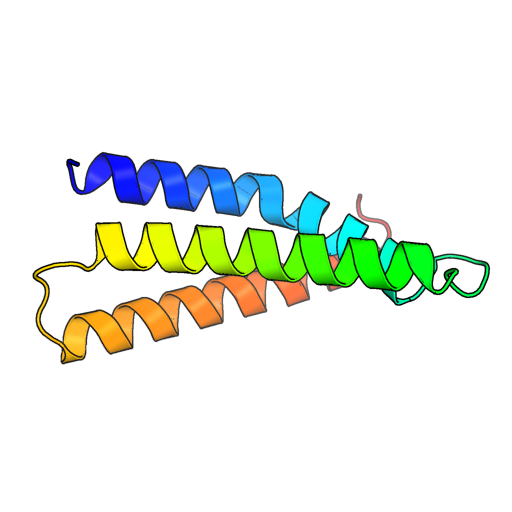5 93 ARG A O 1
ATOM 699 N N . TYR A 1 94 ? 2.692 -13.729 -14.917 1.00 79.06 94 TYR A N 1
ATOM 700 C CA . TYR A 1 94 ? 2.016 -14.692 -15.793 1.00 79.06 94 TYR A CA 1
ATOM 701 C C . TYR A 1 94 ? 1.176 -14.040 -16.900 1.00 79.06 94 TYR A C 1
ATOM 703 O O . TYR A 1 94 ? 0.498 -14.759 -17.630 1.00 79.06 94 TYR A O 1
ATOM 711 N N . GLY A 1 95 ? 1.224 -12.710 -17.050 1.00 61.09 95 GLY A N 1
ATOM 712 C CA . GLY A 1 95 ? 0.503 -11.996 -18.110 1.00 61.09 95 GLY A CA 1
ATOM 713 C C . GLY A 1 95 ? -1.015 -12.174 -18.040 1.00 61.09 95 GLY A C 1
ATOM 714 O O . GLY A 1 95 ? -1.683 -12.195 -19.069 1.00 61.09 95 GLY A O 1
ATOM 715 N N . LEU A 1 96 ? -1.558 -12.363 -16.833 1.00 60.34 96 LEU A N 1
ATOM 716 C CA . LEU A 1 96 ? -2.998 -12.536 -16.603 1.00 60.34 96 LEU A CA 1
ATOM 717 C C . LEU A 1 96 ? -3.753 -11.190 -16.519 1.00 60.34 96 LEU A C 1
ATOM 719 O O . LEU A 1 96 ? -4.943 -11.180 -16.200 1.00 60.34 96 LEU A O 1
ATOM 723 N N . LEU A 1 97 ? -3.063 -10.078 -16.802 1.00 52.50 97 LEU A N 1
ATOM 724 C CA . LEU A 1 97 ? -3.568 -8.709 -16.930 1.00 52.50 97 LEU A CA 1
ATOM 725 C C . LEU A 1 97 ? -2.887 -8.006 -18.106 1.00 52.50 97 LEU A C 1
ATOM 727 O O . LEU A 1 97 ? -1.658 -8.200 -18.252 1.00 52.50 97 LEU A O 1
#

Foldseek 3Di:
DPLVVLVVLLVVLLVCLLVLLVQLCCQCQNDPDGHDPVSNVVSVVSVVVSVVSNVVSLCVNCPPPDPVVSVVVVVVSVVVSVVSSVVSVVCVVVVVD

Organism: NCBI:txid1803190